Protein AF-A0A961WXB5-F1 (afdb_monomer)

Mean predicted aligned error: 7.76 Å

Solvent-accessible surface area (backbone atoms only — not comparable to full-atom values): 8660 Å² total; per-residue (Å²): 134,79,89,83,83,84,76,68,75,80,53,66,76,74,42,51,53,62,74,76,69,46,81,72,50,77,68,55,46,50,54,57,32,53,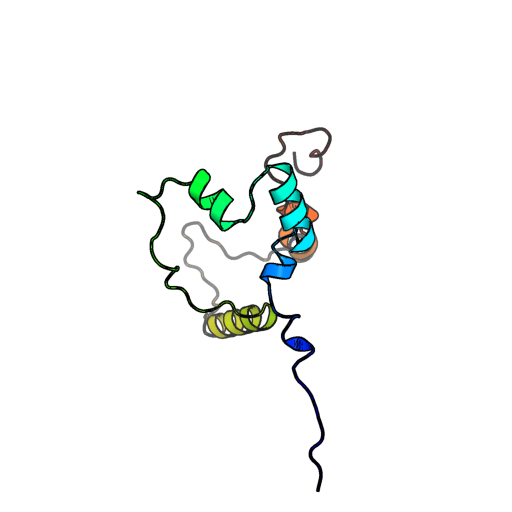76,72,74,39,94,43,70,69,58,50,47,62,75,70,48,60,71,94,79,51,80,93,62,79,81,97,65,81,81,89,67,28,63,69,56,50,56,51,51,53,52,58,71,51,68,78,64,84,85,73,91,75,82,82,52,93,92,56,76,86,76,84,77,54,65,70,52,47,59,67,38,77,69,23,63,91,61,68,70,63,73,84,68,85,56,56,94,84,26,68,92,81,109

Foldseek 3Di:
DDDDDDDCVVCPVVFPVCPVVPPDDPVNQCVVCVVVPHRDPVRVCPVPDPPVPDDPDDDPDDDDGGPVVVVVVVCVVCVPPDDDLDPPDPPDHDDDDPVCCCVPAVVDCVHPVDDDPPPCVPCVVPD

Structure (mmCIF, N/CA/C/O backbone):
data_AF-A0A961WXB5-F1
#
_entry.id   AF-A0A961WXB5-F1
#
loop_
_atom_site.group_PDB
_atom_site.id
_atom_site.type_symbol
_atom_site.label_atom_id
_atom_site.label_alt_id
_atom_site.label_comp_id
_atom_site.label_asym_id
_atom_site.label_entity_id
_atom_site.label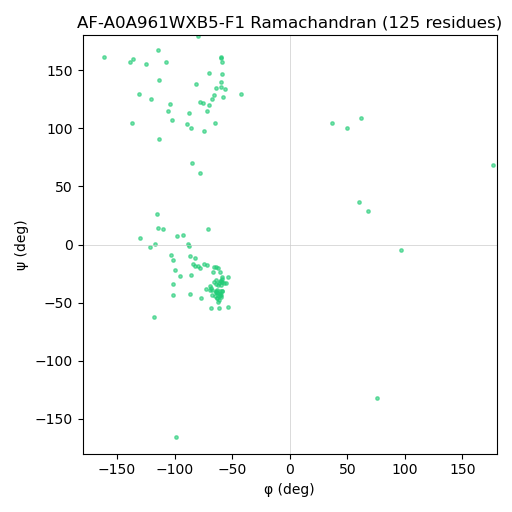_seq_id
_atom_site.pdbx_PDB_ins_code
_atom_site.Cartn_x
_atom_site.Cartn_y
_atom_site.Cartn_z
_atom_site.occupancy
_atom_site.B_iso_or_equiv
_atom_site.auth_seq_id
_atom_site.auth_comp_id
_atom_site.auth_asym_id
_atom_site.auth_atom_id
_atom_site.pdbx_PDB_model_num
ATOM 1 N N . MET A 1 1 ? 34.752 -3.317 38.280 1.00 33.44 1 MET A N 1
ATOM 2 C CA . MET A 1 1 ? 34.612 -1.874 38.001 1.00 33.44 1 MET A CA 1
ATOM 3 C C . MET A 1 1 ? 33.793 -1.724 36.729 1.00 33.44 1 MET A C 1
ATOM 5 O O . MET A 1 1 ? 34.213 -2.274 35.723 1.00 33.44 1 MET A O 1
ATOM 9 N N . THR A 1 2 ? 32.620 -1.079 36.859 1.00 32.59 2 THR A N 1
ATOM 10 C CA . THR A 1 2 ? 31.775 -0.419 35.825 1.00 32.59 2 THR A CA 1
ATOM 11 C C . THR A 1 2 ? 31.455 -1.239 34.562 1.00 32.59 2 THR A C 1
ATOM 13 O O . THR A 1 2 ? 32.302 -1.368 33.692 1.00 32.59 2 THR A O 1
ATOM 16 N N . ALA A 1 3 ? 30.289 -1.878 34.384 1.00 39.94 3 ALA A N 1
ATOM 17 C CA . ALA A 1 3 ? 28.925 -1.318 34.337 1.00 39.94 3 ALA A CA 1
ATOM 18 C C . ALA A 1 3 ? 28.868 0.053 33.636 1.00 39.94 3 ALA A C 1
ATOM 20 O O . ALA A 1 3 ? 29.277 1.048 34.230 1.00 39.94 3 ALA A O 1
ATOM 21 N N . GLY A 1 4 ? 28.374 0.101 32.388 1.00 30.72 4 GLY A N 1
ATOM 22 C CA . GLY A 1 4 ? 28.310 1.349 31.619 1.00 30.72 4 GLY A CA 1
ATOM 23 C C . GLY A 1 4 ? 27.791 1.252 30.174 1.00 30.72 4 GLY A C 1
ATOM 24 O O . GLY A 1 4 ? 28.554 1.489 29.254 1.00 30.72 4 GLY A O 1
ATOM 25 N N . ILE A 1 5 ? 26.497 0.945 30.019 1.00 44.03 5 ILE A N 1
ATOM 26 C CA . ILE A 1 5 ? 25.535 1.610 29.109 1.00 44.03 5 ILE A CA 1
ATOM 27 C C . ILE A 1 5 ? 25.793 1.568 27.582 1.00 44.03 5 ILE A C 1
ATOM 29 O O . ILE A 1 5 ? 26.515 2.388 27.027 1.00 44.03 5 ILE A O 1
ATOM 33 N N . SER A 1 6 ? 24.963 0.794 26.879 1.00 41.25 6 SER A N 1
ATOM 34 C CA . SER A 1 6 ? 24.023 1.405 25.927 1.00 41.25 6 SER A CA 1
ATOM 35 C C . SER A 1 6 ? 22.658 0.726 26.059 1.00 41.25 6 SER A C 1
ATOM 37 O O . SER A 1 6 ? 22.435 -0.425 25.697 1.00 41.25 6 SER A O 1
ATOM 39 N N . ASP A 1 7 ? 21.755 1.451 26.708 1.00 40.31 7 ASP A N 1
ATOM 40 C CA . ASP A 1 7 ? 20.361 1.091 26.894 1.00 40.31 7 ASP A CA 1
ATOM 41 C C . ASP A 1 7 ? 19.670 1.061 25.519 1.00 40.31 7 ASP A C 1
ATOM 43 O O . ASP A 1 7 ? 19.390 2.104 24.928 1.00 40.31 7 ASP A O 1
ATOM 47 N N . ASN A 1 8 ? 19.409 -0.136 24.982 1.00 46.28 8 ASN A N 1
ATOM 48 C CA . ASN A 1 8 ? 18.709 -0.341 23.704 1.00 46.28 8 ASN A CA 1
ATOM 49 C C . ASN A 1 8 ? 17.203 0.010 23.784 1.00 46.28 8 ASN A C 1
ATOM 51 O O . ASN A 1 8 ? 16.419 -0.341 22.907 1.00 46.28 8 ASN A O 1
ATOM 55 N N . ARG A 1 9 ? 16.762 0.698 24.844 1.00 36.44 9 ARG A N 1
ATOM 56 C CA . ARG A 1 9 ? 15.374 1.145 25.026 1.00 36.44 9 ARG A CA 1
ATOM 57 C C . ARG A 1 9 ? 14.956 2.287 24.100 1.00 36.44 9 ARG A C 1
ATOM 59 O O . ARG A 1 9 ? 13.761 2.490 23.919 1.00 36.44 9 ARG A O 1
ATOM 66 N N . LEU A 1 10 ? 15.901 3.005 23.487 1.00 40.00 10 LEU A N 1
ATOM 67 C CA . LEU A 1 10 ? 15.598 4.101 22.553 1.00 40.00 10 LEU A CA 1
ATOM 68 C C . LEU A 1 10 ? 15.282 3.629 21.120 1.00 40.00 10 LEU A C 1
ATOM 70 O O . LEU A 1 10 ? 14.671 4.377 20.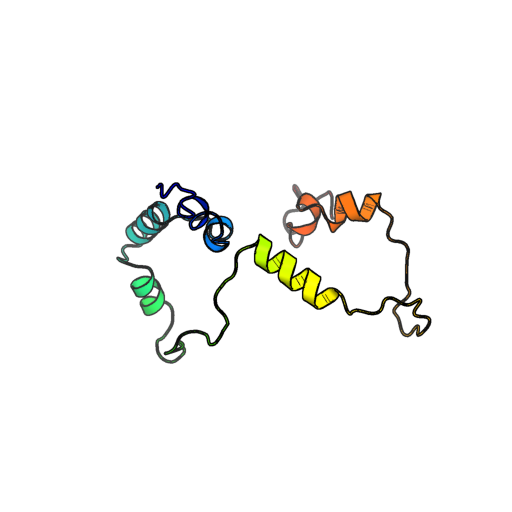364 1.00 40.00 10 LEU A O 1
ATOM 74 N N . THR A 1 11 ? 15.659 2.405 20.739 1.00 46.19 11 THR A N 1
ATOM 75 C CA . THR A 1 11 ? 15.446 1.852 19.384 1.00 46.19 11 THR A CA 1
ATOM 76 C C . THR A 1 11 ? 14.239 0.920 19.298 1.00 46.19 11 THR A C 1
ATOM 78 O O . THR A 1 11 ? 13.674 0.770 18.220 1.00 46.19 11 THR A O 1
ATOM 81 N N . ALA A 1 12 ? 13.794 0.345 20.420 1.00 46.03 12 ALA A N 1
ATOM 82 C CA . ALA A 1 12 ? 12.700 -0.627 20.445 1.00 46.03 12 ALA A CA 1
ATOM 83 C C . ALA A 1 12 ? 11.371 -0.070 19.894 1.00 46.03 12 ALA A C 1
ATOM 85 O O . ALA A 1 12 ? 10.648 -0.783 19.214 1.00 46.03 12 ALA A O 1
ATOM 86 N N . ASN A 1 13 ? 11.071 1.215 20.121 1.00 50.62 13 ASN A N 1
ATOM 87 C CA . ASN A 1 13 ? 9.856 1.853 19.589 1.00 50.62 13 ASN A CA 1
ATOM 88 C C . ASN A 1 13 ? 9.961 2.262 18.108 1.00 50.62 13 ASN A C 1
ATOM 90 O O . ASN A 1 13 ? 8.938 2.513 17.474 1.00 50.62 13 ASN A O 1
ATOM 94 N N . ALA A 1 14 ? 11.174 2.376 17.556 1.00 54.88 14 ALA A N 1
ATOM 95 C CA . ALA A 1 14 ? 11.403 2.942 16.225 1.00 54.88 14 ALA A CA 1
ATOM 96 C C . ALA A 1 14 ? 11.291 1.916 15.082 1.00 54.88 14 ALA A C 1
ATOM 98 O O . ALA A 1 14 ? 11.280 2.316 13.920 1.00 54.88 14 ALA A O 1
ATOM 99 N N . ASP A 1 15 ? 11.205 0.622 15.398 1.00 74.25 15 ASP A N 1
ATOM 100 C CA . ASP A 1 15 ? 11.250 -0.468 14.410 1.00 74.25 15 ASP A CA 1
ATOM 101 C C . ASP A 1 15 ? 9.901 -1.194 14.227 1.00 74.25 15 ASP A C 1
ATOM 103 O O . ASP A 1 15 ? 9.825 -2.252 13.613 1.00 74.25 15 ASP A O 1
ATOM 107 N N . HIS A 1 16 ? 8.813 -0.612 14.738 1.00 85.94 16 HIS A N 1
ATOM 108 C CA . HIS A 1 16 ? 7.447 -1.088 14.510 1.00 85.94 16 HIS A CA 1
ATOM 109 C C . HIS A 1 16 ? 6.892 -0.491 13.210 1.00 85.94 16 HIS A C 1
ATOM 111 O O . HIS A 1 16 ? 6.469 0.671 13.174 1.00 85.94 16 HIS A O 1
ATOM 117 N N . PHE A 1 17 ? 6.912 -1.268 12.123 1.00 92.31 17 PHE A N 1
ATOM 118 C CA . PHE A 1 17 ? 6.451 -0.824 10.801 1.00 92.31 17 PHE A CA 1
ATOM 119 C C . PHE A 1 17 ? 4.972 -0.405 10.802 1.00 92.31 17 PHE A C 1
ATOM 121 O O . PHE A 1 17 ? 4.588 0.524 10.088 1.00 92.31 17 PHE A O 1
ATOM 128 N N . GLU A 1 18 ? 4.147 -1.022 11.650 1.00 92.62 18 GLU A N 1
ATOM 129 C CA . GLU A 1 18 ? 2.736 -0.686 11.832 1.00 92.62 18 GLU A CA 1
ATOM 130 C C . GLU A 1 18 ? 2.519 0.788 12.193 1.00 92.62 18 GLU A C 1
ATOM 132 O O . GLU A 1 18 ? 1.569 1.388 11.700 1.00 92.62 18 GLU A O 1
ATOM 137 N N . ASN A 1 19 ? 3.439 1.410 12.938 1.00 91.38 19 ASN A N 1
ATOM 138 C CA . ASN A 1 19 ? 3.349 2.823 13.316 1.00 91.38 19 ASN A CA 1
ATOM 139 C C . ASN A 1 19 ? 3.660 3.778 12.149 1.00 91.38 19 ASN A C 1
ATOM 141 O O . ASN A 1 19 ? 3.350 4.963 12.231 1.00 91.38 19 ASN A O 1
ATOM 145 N N . ARG A 1 20 ? 4.297 3.291 11.072 1.00 92.25 20 ARG A N 1
ATOM 146 C CA . ARG A 1 20 ? 4.511 4.051 9.822 1.00 92.25 20 ARG A CA 1
ATOM 147 C C . ARG A 1 20 ? 3.434 3.771 8.782 1.00 92.25 20 ARG A C 1
ATOM 149 O O . ARG A 1 20 ? 3.184 4.607 7.919 1.00 92.25 20 ARG A O 1
ATOM 156 N N . HIS A 1 21 ? 2.839 2.583 8.843 1.00 94.81 21 HIS A N 1
ATOM 157 C CA . HIS A 1 21 ? 1.835 2.125 7.893 1.00 94.81 21 HIS A CA 1
ATOM 158 C C . HIS A 1 21 ? 0.414 2.565 8.270 1.00 94.81 21 HIS A C 1
ATOM 160 O O . HIS A 1 21 ? -0.354 2.981 7.404 1.00 94.81 21 HIS A O 1
ATOM 166 N N . ILE A 1 22 ? 0.056 2.481 9.554 1.00 95.69 22 ILE A N 1
ATOM 167 C CA . ILE A 1 22 ? -1.253 2.878 10.074 1.00 95.69 22 ILE A CA 1
ATOM 168 C C . ILE A 1 22 ? -1.192 4.367 10.410 1.00 95.69 22 ILE A C 1
ATOM 170 O O . ILE A 1 22 ? -0.481 4.771 11.323 1.00 95.69 22 ILE A O 1
ATOM 174 N N . GLY A 1 23 ? -1.940 5.179 9.660 1.00 95.00 23 GLY A N 1
ATOM 175 C CA . GLY A 1 23 ? -1.960 6.633 9.844 1.00 95.00 23 GLY A CA 1
ATOM 176 C C . GLY A 1 23 ? -2.450 7.069 11.232 1.00 95.00 23 GLY A C 1
ATOM 177 O O . GLY A 1 23 ? -1.722 7.791 11.909 1.00 95.00 23 GLY A O 1
ATOM 178 N N . PRO A 1 24 ? -3.650 6.639 11.674 1.00 96.69 24 PRO A N 1
ATOM 179 C CA . PRO A 1 24 ? -4.186 7.051 12.964 1.00 96.69 24 PRO A CA 1
ATOM 180 C C . PRO A 1 24 ? -3.400 6.489 14.149 1.00 96.69 24 PRO A C 1
ATOM 182 O O . PRO A 1 24 ? -3.289 5.275 14.322 1.00 96.69 24 PRO A O 1
ATOM 185 N N . ASN A 1 25 ? -2.937 7.370 15.028 1.00 95.06 25 ASN A N 1
ATOM 186 C CA . ASN A 1 25 ? -2.339 6.981 16.298 1.00 95.06 25 ASN A CA 1
ATOM 187 C C . ASN A 1 25 ? -3.411 6.640 17.355 1.00 95.06 25 ASN A C 1
ATOM 189 O O . ASN A 1 25 ? -4.620 6.727 17.123 1.00 95.06 25 ASN A O 1
ATOM 193 N N . ALA A 1 26 ? -2.979 6.252 18.558 1.00 94.69 26 ALA A N 1
ATOM 194 C CA . ALA A 1 2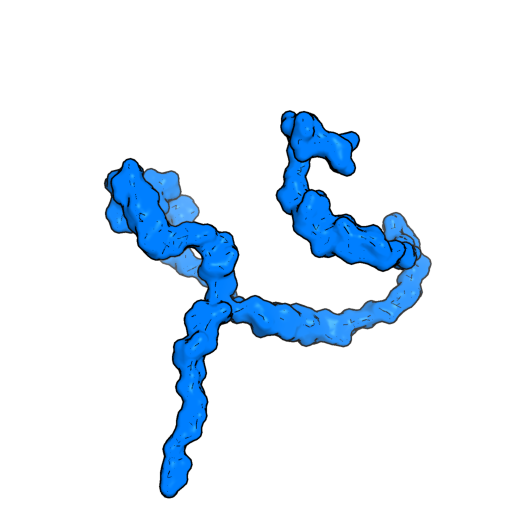6 ? -3.890 5.861 19.637 1.00 94.69 26 ALA A CA 1
ATOM 195 C C . ALA A 1 26 ? -4.842 6.989 20.093 1.00 94.69 26 ALA A C 1
ATOM 197 O O . ALA A 1 26 ? -5.970 6.710 20.495 1.00 94.69 26 ALA A O 1
ATOM 198 N N . GLY A 1 27 ? -4.407 8.251 20.051 1.00 97.19 27 GLY A N 1
ATOM 199 C CA . GLY A 1 27 ? -5.240 9.414 20.363 1.00 97.19 27 GLY A CA 1
ATOM 200 C C . GLY A 1 27 ? -6.325 9.629 19.313 1.00 97.19 27 GLY A C 1
ATOM 201 O O . GLY A 1 27 ? -7.505 9.590 19.651 1.00 97.19 27 GLY A O 1
ATOM 202 N N . GLU A 1 28 ? -5.923 9.733 18.046 1.00 97.88 28 GLU A N 1
ATOM 203 C CA . GLU A 1 28 ? -6.830 9.897 16.898 1.00 97.88 28 GLU A CA 1
ATOM 204 C C . GLU A 1 28 ? -7.828 8.735 16.802 1.00 97.88 28 GLU A C 1
ATOM 206 O O . GLU A 1 28 ? -9.020 8.931 16.574 1.00 97.88 28 GLU A O 1
ATOM 211 N N . THR A 1 29 ? -7.369 7.508 17.066 1.00 97.81 29 THR A N 1
ATOM 212 C CA . THR A 1 29 ? -8.237 6.326 17.115 1.00 97.81 29 THR A CA 1
ATOM 213 C C . THR A 1 29 ? -9.315 6.470 18.189 1.00 97.81 29 THR A C 1
ATOM 215 O O . THR A 1 29 ? -10.478 6.176 17.923 1.00 97.81 29 THR A O 1
ATOM 218 N N . ARG A 1 30 ? -8.979 6.953 19.394 1.00 97.94 30 ARG A N 1
ATOM 219 C CA . ARG A 1 30 ? -9.983 7.189 20.448 1.00 97.94 30 ARG A CA 1
ATOM 220 C C . ARG A 1 30 ? -10.987 8.267 20.055 1.00 97.94 30 ARG A C 1
ATOM 222 O O . ARG A 1 30 ? -12.170 8.093 20.326 1.00 97.94 30 ARG A O 1
ATOM 229 N N . GLU A 1 31 ? -10.537 9.342 19.416 1.00 98.38 31 GLU A N 1
ATOM 230 C CA . GLU A 1 31 ? -11.415 10.418 18.943 1.00 98.38 31 GLU A CA 1
ATOM 231 C C . GLU A 1 31 ? -12.407 9.911 17.889 1.00 98.38 31 GLU A C 1
ATOM 233 O O . GLU A 1 31 ? -13.610 10.146 18.012 1.00 98.38 31 GLU A O 1
ATOM 238 N N . MET A 1 32 ? -11.937 9.130 16.912 1.00 98.31 32 MET A N 1
ATOM 239 C CA . MET A 1 32 ? -12.802 8.517 15.900 1.00 98.31 32 MET A CA 1
ATOM 240 C C . MET A 1 32 ? -13.803 7.523 16.506 1.00 98.31 32 MET A C 1
ATOM 242 O O . MET A 1 32 ? -14.974 7.531 16.130 1.00 98.31 32 MET A O 1
ATOM 246 N N . LEU A 1 33 ? -13.375 6.688 17.462 1.00 98.50 33 LEU A N 1
ATOM 247 C CA . LEU A 1 33 ? -14.265 5.746 18.155 1.00 98.50 33 LEU A CA 1
ATOM 248 C C . LEU A 1 33 ? -15.343 6.483 18.970 1.00 98.50 33 LEU A C 1
ATOM 250 O O . LEU A 1 33 ? -16.514 6.100 18.935 1.00 98.50 33 LEU A O 1
ATOM 254 N N . ALA A 1 34 ? -14.970 7.574 19.646 1.00 98.31 34 ALA A N 1
ATOM 255 C CA . ALA A 1 34 ? -15.907 8.420 20.378 1.00 98.31 34 ALA A CA 1
ATOM 256 C C . ALA A 1 34 ? -16.930 9.086 19.444 1.00 98.31 34 ALA A C 1
ATOM 258 O O . ALA A 1 34 ? -18.118 9.104 19.766 1.00 98.31 34 ALA A O 1
ATOM 259 N N . ALA A 1 35 ? -16.501 9.562 18.269 1.00 98.44 35 ALA A N 1
ATOM 260 C CA . ALA A 1 35 ? -17.381 10.187 17.278 1.00 98.44 35 ALA A CA 1
ATOM 261 C C . ALA A 1 35 ? -18.490 9.245 16.776 1.00 98.44 35 ALA A C 1
ATOM 263 O O . ALA A 1 35 ? -19.597 9.696 16.488 1.00 98.44 35 ALA A O 1
ATOM 264 N N . ILE A 1 36 ? -18.219 7.938 16.714 1.00 98.06 36 ILE A N 1
ATOM 265 C CA . ILE A 1 36 ? -19.202 6.911 16.329 1.00 98.06 36 ILE A CA 1
ATOM 266 C C . ILE A 1 36 ? -19.844 6.201 17.537 1.00 98.06 36 ILE A C 1
ATOM 268 O O . ILE A 1 36 ? -20.580 5.229 17.364 1.00 98.06 36 ILE A O 1
ATOM 272 N N . GLY A 1 37 ? -19.576 6.661 18.765 1.00 97.81 37 GLY A N 1
ATOM 273 C CA . GLY A 1 37 ? -20.203 6.157 19.990 1.00 97.81 37 GLY A CA 1
ATOM 274 C C . GLY A 1 37 ? -19.822 4.722 20.372 1.00 97.81 37 GLY A C 1
ATOM 275 O O . GLY A 1 37 ? -20.625 4.021 20.995 1.00 97.81 37 GLY A O 1
ATOM 276 N N . VAL A 1 38 ? -18.625 4.252 20.003 1.00 97.94 38 VAL A N 1
ATOM 277 C CA . VAL A 1 38 ? -18.125 2.922 20.395 1.00 97.94 38 VAL A CA 1
ATOM 278 C C . VAL A 1 38 ? -16.921 3.042 21.337 1.00 97.94 38 VAL A C 1
ATOM 280 O O . VAL A 1 38 ? -16.076 3.912 21.154 1.00 97.94 38 VAL A O 1
ATOM 283 N N . PRO A 1 39 ? -16.799 2.173 22.354 1.00 96.69 39 PRO A N 1
ATOM 284 C CA . PRO A 1 39 ? -15.778 2.328 23.392 1.00 96.69 39 PRO A CA 1
ATOM 285 C C . PRO A 1 39 ? -14.409 1.743 23.013 1.00 96.69 39 PRO A C 1
ATOM 287 O O . PRO A 1 39 ? -13.418 2.030 23.680 1.00 96.69 39 PRO A O 1
ATOM 290 N N . SER A 1 40 ? -14.336 0.882 21.991 1.00 97.81 40 SER A N 1
ATOM 291 C CA . SER A 1 40 ? -13.096 0.206 21.600 1.00 97.81 40 SER A CA 1
ATOM 292 C C . SER A 1 40 ? -13.147 -0.344 20.176 1.00 97.81 40 SER A C 1
ATOM 294 O O . SER A 1 40 ? -14.225 -0.584 19.625 1.00 97.81 40 SER A O 1
ATOM 296 N N . MET A 1 41 ? -11.966 -0.620 19.618 1.00 97.31 41 MET A N 1
ATOM 297 C CA . MET A 1 41 ? -11.820 -1.314 18.336 1.00 97.31 41 MET A CA 1
ATOM 298 C C . MET A 1 41 ? -12.466 -2.709 18.359 1.00 97.31 41 MET A C 1
ATOM 300 O O . MET A 1 41 ? -13.165 -3.082 17.425 1.00 97.31 41 MET A O 1
ATOM 304 N N . GLU A 1 42 ? -12.320 -3.454 19.459 1.00 96.19 42 GLU A N 1
ATOM 305 C CA . GLU A 1 42 ? -12.959 -4.769 19.624 1.00 96.19 42 GLU A CA 1
ATOM 306 C C . GLU A 1 42 ? -14.494 -4.672 19.564 1.00 96.19 42 GLU A C 1
ATOM 308 O O . GLU A 1 42 ? -15.168 -5.490 18.931 1.00 96.19 42 GLU A O 1
ATOM 313 N N . THR A 1 43 ? -15.066 -3.624 20.167 1.00 97.50 43 THR A N 1
ATOM 314 C CA . THR A 1 43 ? -16.515 -3.385 20.103 1.00 97.50 43 THR A CA 1
ATOM 315 C C . THR A 1 43 ? -16.957 -3.034 18.683 1.00 97.50 43 THR A C 1
ATOM 317 O O . THR A 1 43 ? -18.001 -3.498 18.232 1.00 97.50 43 THR A O 1
ATOM 320 N N . LEU A 1 44 ? -16.165 -2.239 17.957 1.00 98.00 44 LEU A N 1
ATOM 321 C CA . LEU A 1 44 ? -16.442 -1.919 16.557 1.00 98.00 44 LEU A CA 1
ATOM 322 C C . LEU A 1 44 ? -16.438 -3.182 15.681 1.00 98.00 44 LEU A C 1
ATOM 324 O O . LEU A 1 44 ? -17.384 -3.408 14.926 1.00 98.00 44 LEU A O 1
ATOM 328 N N . ILE A 1 45 ? -15.416 -4.030 15.818 1.00 97.44 45 ILE A N 1
ATOM 329 C CA . ILE A 1 45 ? -15.276 -5.269 15.040 1.00 97.44 45 ILE A CA 1
ATOM 330 C C . ILE A 1 45 ? -16.439 -6.225 15.324 1.00 97.44 45 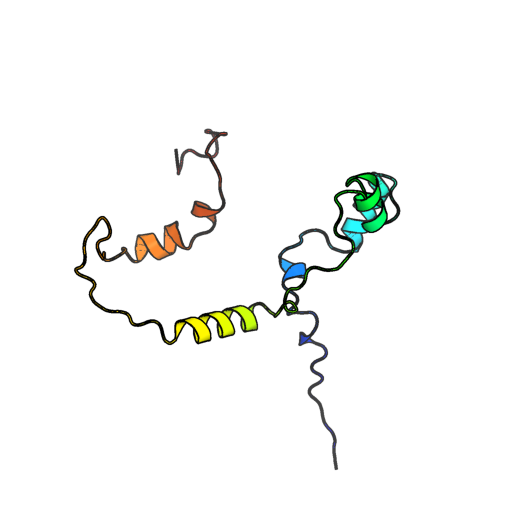ILE A C 1
ATOM 332 O O . ILE A 1 45 ? -17.078 -6.697 14.388 1.00 97.44 45 ILE A O 1
ATOM 336 N N . SER A 1 46 ? -16.755 -6.475 16.598 1.00 96.44 46 SER A N 1
ATOM 337 C CA . SER A 1 46 ? -17.845 -7.384 16.998 1.00 96.44 46 SER A CA 1
ATOM 338 C C . SER A 1 46 ? -19.238 -6.920 16.560 1.00 96.44 46 SER A C 1
ATOM 340 O O . SER A 1 46 ? -20.092 -7.758 16.277 1.00 96.44 46 SER A O 1
ATOM 342 N N . LYS A 1 47 ? -19.474 -5.604 16.459 1.00 97.44 47 LYS A N 1
ATOM 343 C CA . LYS A 1 47 ? -20.721 -5.048 15.907 1.00 97.44 47 LYS A CA 1
ATOM 344 C C . LYS A 1 47 ? -20.790 -5.088 14.375 1.00 97.44 47 LYS A C 1
ATOM 346 O O . LYS A 1 47 ? -21.886 -4.992 13.834 1.00 97.44 47 LYS A O 1
ATOM 351 N N . THR A 1 48 ? -19.652 -5.203 13.686 1.00 97.88 48 THR A N 1
ATOM 352 C CA . THR A 1 48 ? -19.564 -5.103 12.215 1.00 97.88 48 THR A CA 1
ATOM 353 C C . THR A 1 48 ? -19.465 -6.469 11.538 1.00 97.88 48 THR A C 1
ATOM 355 O O . THR A 1 48 ? -20.120 -6.709 10.526 1.00 97.88 48 THR A O 1
ATOM 358 N N . VAL A 1 49 ? -18.644 -7.372 12.079 1.00 97.44 49 VAL A N 1
ATOM 359 C CA . VAL A 1 49 ? -18.375 -8.690 11.495 1.00 97.44 49 VAL A CA 1
ATOM 360 C C . VAL A 1 49 ? -19.134 -9.759 12.285 1.00 97.44 49 VAL A C 1
ATOM 362 O O . VAL A 1 49 ? -18.875 -9.913 13.481 1.00 97.44 49 VAL A O 1
ATOM 365 N N . PRO A 1 50 ? -20.037 -10.533 11.653 1.00 97.25 50 PRO A N 1
ATOM 366 C CA . PRO A 1 50 ? -20.750 -11.609 12.331 1.00 97.25 50 PRO A CA 1
ATOM 367 C C . PRO A 1 50 ? -19.799 -12.627 12.967 1.00 97.25 50 PRO A C 1
ATOM 369 O O . PRO A 1 50 ? -18.868 -13.117 12.326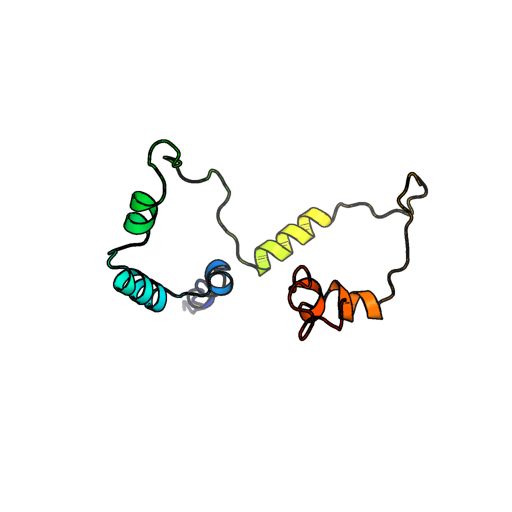 1.00 97.25 50 PRO A O 1
ATOM 372 N N . ALA A 1 51 ? -20.075 -12.999 14.219 1.00 96.31 51 ALA A N 1
ATOM 373 C CA . ALA A 1 51 ? -19.237 -13.932 14.973 1.00 96.31 51 ALA A CA 1
ATOM 374 C C . ALA A 1 51 ? -19.098 -15.306 14.291 1.00 96.31 51 ALA A C 1
ATOM 376 O O . ALA A 1 51 ? -18.056 -15.938 14.413 1.00 96.31 51 ALA A O 1
ATOM 377 N N . SER A 1 52 ? -20.108 -15.743 13.530 1.00 97.38 52 SER A N 1
ATOM 378 C CA . SER A 1 52 ? -20.120 -17.037 12.832 1.00 97.38 52 SER A CA 1
ATOM 379 C C . SER A 1 52 ? -19.056 -17.186 11.742 1.00 97.38 52 SER A C 1
ATOM 381 O O . SER A 1 52 ? -18.752 -18.311 11.356 1.00 97.38 52 SER A O 1
ATOM 383 N N . ILE A 1 53 ? -18.502 -16.078 11.239 1.00 97.38 53 ILE A N 1
ATOM 384 C CA . ILE A 1 53 ? -17.457 -16.076 10.201 1.00 97.38 53 ILE A CA 1
ATOM 385 C C . ILE A 1 53 ? -16.138 -15.471 10.691 1.00 97.38 53 ILE A C 1
ATOM 387 O O . ILE A 1 53 ? -15.179 -15.368 9.927 1.00 97.38 53 ILE A O 1
ATOM 391 N N . ARG A 1 54 ? -16.081 -15.037 11.954 1.00 96.31 54 ARG A N 1
ATOM 392 C CA . ARG A 1 54 ? -14.883 -14.446 1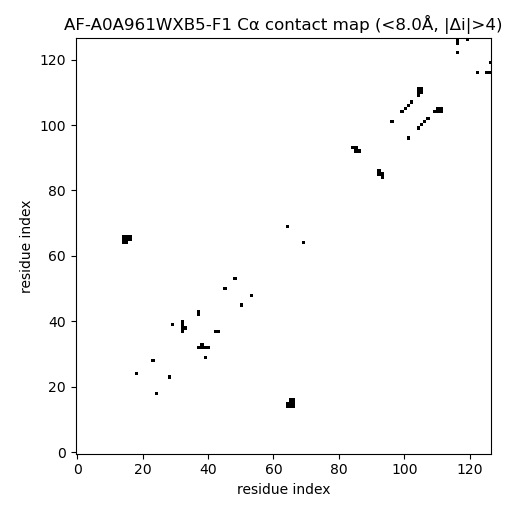2.544 1.00 96.31 54 ARG A CA 1
ATOM 393 C C . ARG A 1 54 ? -13.941 -15.559 12.993 1.00 96.31 54 ARG A C 1
ATOM 395 O O . ARG A 1 54 ? -14.367 -16.543 13.587 1.00 96.31 54 ARG A O 1
ATOM 402 N N . LEU A 1 55 ? -12.648 -15.374 12.740 1.00 96.50 55 LEU A N 1
ATOM 403 C CA . LEU A 1 55 ? -11.626 -16.295 13.223 1.00 96.50 55 LEU A CA 1
ATOM 404 C C . LEU A 1 55 ? -11.560 -16.241 14.760 1.00 96.50 55 LEU A C 1
ATOM 406 O O . LEU A 1 55 ? -11.444 -15.163 15.345 1.00 96.50 55 LEU A O 1
ATOM 410 N N . ASP A 1 56 ? -11.633 -17.403 15.402 1.00 94.56 56 ASP A N 1
ATOM 411 C CA . ASP A 1 56 ? -11.644 -17.593 16.861 1.00 94.56 56 ASP A CA 1
ATOM 412 C C . ASP A 1 56 ? -10.240 -17.732 17.472 1.00 94.56 56 ASP A C 1
ATOM 414 O O . ASP A 1 56 ? -10.074 -17.873 18.683 1.00 94.56 56 ASP A O 1
ATOM 418 N N . ARG A 1 57 ? -9.214 -17.658 16.626 1.00 95.12 57 ARG A N 1
ATOM 419 C CA . ARG A 1 57 ? -7.801 -17.739 16.983 1.00 95.12 57 ARG A CA 1
ATOM 420 C C . ARG A 1 57 ? -6.996 -16.668 16.244 1.00 95.12 57 ARG A C 1
ATOM 422 O O . ARG A 1 57 ? -7.419 -16.208 15.183 1.00 95.12 57 ARG A O 1
ATOM 429 N N . PRO A 1 58 ? -5.800 -16.311 16.731 1.00 95.38 58 PRO A N 1
ATOM 430 C CA . PRO A 1 58 ? -4.867 -15.500 15.962 1.00 95.38 58 PRO A CA 1
ATOM 431 C C . PRO A 1 58 ? -4.463 -16.164 14.634 1.00 95.38 58 PRO A C 1
ATOM 433 O O . PRO A 1 58 ? -4.589 -17.383 14.439 1.00 95.38 58 PRO A O 1
ATOM 436 N N . LEU A 1 59 ? -3.946 -15.351 13.712 1.00 97.31 59 LEU A N 1
ATOM 437 C CA . LEU A 1 59 ? -3.283 -15.854 12.512 1.00 97.31 59 LEU A CA 1
ATOM 438 C C . LEU A 1 59 ? -2.020 -16.628 12.911 1.00 97.31 59 LEU A C 1
ATOM 440 O O . LEU A 1 59 ? -1.240 -16.171 13.740 1.00 97.31 59 LEU A O 1
ATOM 444 N N . ALA A 1 60 ? -1.817 -17.796 12.303 1.00 96.88 60 ALA A N 1
ATOM 445 C CA . ALA A 1 60 ? -0.621 -18.610 12.504 1.00 96.88 60 ALA A CA 1
ATOM 446 C C . ALA A 1 60 ? 0.493 -18.129 11.560 1.00 96.88 60 ALA A C 1
ATOM 448 O O . ALA A 1 60 ? 0.803 -18.784 10.566 1.00 96.88 60 ALA A O 1
ATOM 449 N N . ILE A 1 61 ? 1.029 -16.942 11.839 1.00 96.31 61 ILE A N 1
ATOM 450 C CA . ILE A 1 61 ? 2.119 -16.310 11.087 1.00 96.31 61 ILE A CA 1
ATOM 451 C C . ILE A 1 61 ? 3.275 -15.963 12.035 1.00 96.31 61 ILE A C 1
ATOM 453 O O . ILE A 1 61 ? 3.032 -15.821 13.233 1.00 96.31 61 ILE A O 1
ATOM 457 N N . PRO A 1 62 ? 4.520 -15.854 11.533 1.00 93.06 62 PRO A N 1
ATOM 458 C CA . PRO A 1 62 ? 5.640 -15.378 12.339 1.00 93.06 62 PRO A CA 1
ATOM 459 C C . PRO A 1 62 ? 5.391 -13.968 12.876 1.00 93.06 62 PRO A C 1
ATOM 461 O O . PRO A 1 62 ? 4.636 -13.198 12.278 1.00 93.06 62 PRO A O 1
ATOM 464 N N . ASP A 1 63 ? 6.072 -13.629 13.967 1.00 91.25 63 ASP A N 1
ATOM 465 C CA . ASP A 1 63 ? 6.053 -12.272 14.501 1.00 91.25 63 ASP A CA 1
ATOM 466 C C . ASP A 1 63 ? 6.553 -11.265 13.459 1.00 91.25 63 ASP A C 1
ATOM 468 O O . ASP A 1 63 ? 7.429 -11.555 12.636 1.00 91.25 63 ASP A O 1
ATOM 472 N N . GLY A 1 64 ? 5.982 -10.061 13.509 1.00 90.38 64 GLY A N 1
ATOM 473 C CA . GLY A 1 64 ? 6.447 -8.947 12.697 1.00 90.38 64 GLY A CA 1
ATOM 474 C C . GLY A 1 64 ? 7.905 -8.624 13.018 1.00 90.38 64 GLY A C 1
ATOM 475 O O . GLY A 1 64 ? 8.301 -8.564 14.181 1.00 90.38 64 GLY A O 1
ATOM 476 N N . ILE A 1 65 ? 8.697 -8.405 11.974 1.00 92.19 65 ILE A N 1
ATOM 477 C CA . ILE A 1 65 ? 10.070 -7.918 12.087 1.00 92.19 65 ILE A CA 1
ATOM 478 C C . ILE A 1 65 ? 10.141 -6.471 11.616 1.00 92.19 65 ILE A C 1
ATOM 480 O O . ILE A 1 65 ? 9.322 -6.016 10.815 1.00 92.19 65 ILE A O 1
ATOM 484 N N . GLY A 1 66 ? 11.163 -5.771 12.088 1.00 92.19 66 GLY A N 1
ATOM 485 C CA . GLY A 1 66 ? 11.466 -4.418 11.661 1.00 92.19 66 GLY A CA 1
ATOM 486 C C . GLY A 1 66 ? 11.752 -4.275 10.172 1.00 92.19 66 GLY A C 1
ATOM 487 O O . GLY A 1 66 ? 12.136 -5.230 9.491 1.00 92.19 66 GLY A O 1
ATOM 488 N N . GLU A 1 67 ? 11.633 -3.055 9.652 1.00 92.75 67 GLU A N 1
ATOM 489 C CA . GLU A 1 67 ? 11.793 -2.792 8.215 1.00 92.75 67 GLU A CA 1
ATOM 490 C C . GLU A 1 67 ? 13.207 -3.132 7.721 1.00 92.75 67 GLU A C 1
ATOM 492 O O . GLU A 1 67 ? 13.387 -3.750 6.668 1.00 92.75 67 GLU A O 1
ATOM 497 N N . GLN A 1 68 ? 14.232 -2.775 8.500 1.00 92.62 68 GLN A N 1
ATOM 498 C CA . GLN A 1 68 ? 15.623 -3.067 8.142 1.00 92.62 68 GLN A CA 1
ATOM 499 C C . GLN A 1 68 ? 15.921 -4.570 8.195 1.00 92.62 68 GLN A C 1
ATOM 501 O O . GLN A 1 68 ? 16.648 -5.094 7.341 1.00 92.62 68 GLN A O 1
ATOM 506 N N . ALA A 1 69 ? 15.341 -5.266 9.176 1.00 92.88 69 ALA A N 1
ATOM 507 C CA . ALA A 1 69 ? 15.446 -6.713 9.300 1.00 92.88 69 ALA A CA 1
ATOM 508 C C . ALA A 1 69 ? 14.769 -7.408 8.109 1.00 92.88 69 ALA A C 1
ATOM 510 O O . ALA A 1 69 ? 15.392 -8.267 7.487 1.00 92.88 69 ALA A O 1
ATOM 511 N N . ALA A 1 70 ? 13.572 -6.962 7.710 1.00 94.00 70 ALA A N 1
ATOM 512 C CA . ALA A 1 70 ? 12.851 -7.493 6.554 1.00 94.00 70 ALA A CA 1
ATOM 513 C C . ALA A 1 70 ? 13.643 -7.345 5.248 1.00 94.00 70 ALA A C 1
ATOM 515 O O . ALA A 1 70 ? 13.772 -8.303 4.481 1.00 94.00 70 ALA A O 1
ATOM 516 N N . LEU A 1 71 ? 14.240 -6.173 5.003 1.00 94.69 71 LEU A N 1
ATOM 517 C CA . LEU A 1 71 ? 15.093 -5.958 3.829 1.00 94.69 71 LEU A CA 1
ATOM 518 C C . LEU A 1 71 ? 16.343 -6.849 3.849 1.00 94.69 71 LEU A C 1
ATOM 520 O O . LEU A 1 71 ? 16.753 -7.365 2.806 1.00 94.69 71 LEU A O 1
ATOM 524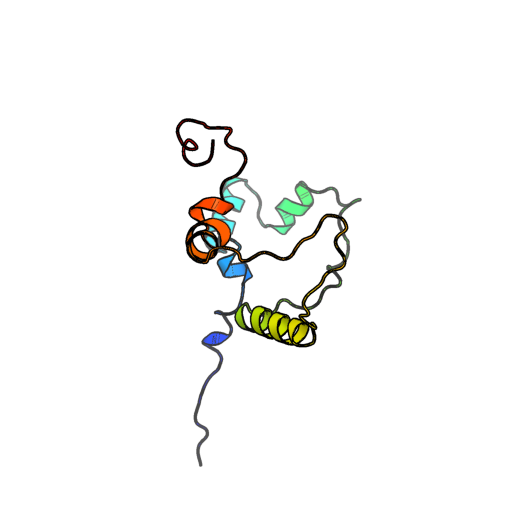 N N . SER A 1 72 ? 16.952 -7.035 5.020 1.00 95.12 72 SER A N 1
ATOM 525 C CA . SER A 1 72 ? 18.141 -7.880 5.185 1.00 95.12 72 SER A CA 1
ATOM 526 C C . SER A 1 72 ? 17.819 -9.356 4.960 1.00 95.12 72 SER A C 1
ATOM 528 O O . SER A 1 72 ? 18.543 -10.047 4.240 1.00 95.12 72 SER A O 1
ATOM 530 N N . GLU A 1 73 ? 16.699 -9.827 5.504 1.00 94.38 73 GLU A N 1
ATOM 531 C CA . GLU A 1 73 ? 16.212 -11.186 5.306 1.00 94.38 73 GLU A CA 1
ATOM 532 C C . GLU A 1 73 ? 15.884 -11.452 3.832 1.00 94.38 73 GLU A C 1
ATOM 534 O O . GLU A 1 73 ? 16.330 -12.454 3.267 1.00 94.38 73 GLU A O 1
ATOM 539 N N . LEU A 1 74 ? 15.174 -10.531 3.170 1.00 95.75 74 LEU A N 1
ATOM 540 C CA . LEU A 1 74 ? 14.852 -10.660 1.751 1.00 95.75 74 LEU A CA 1
ATOM 541 C C . LEU A 1 74 ? 16.121 -10.742 0.892 1.00 95.75 74 LEU A C 1
ATOM 543 O O . LEU A 1 74 ? 16.218 -11.594 0.009 1.00 95.75 74 LEU A O 1
ATOM 547 N N . ARG A 1 75 ? 17.130 -9.908 1.176 1.00 95.62 75 ARG A N 1
ATOM 548 C CA . ARG A 1 75 ? 18.435 -9.972 0.497 1.00 95.62 75 ARG A CA 1
ATOM 549 C C . ARG A 1 75 ? 19.127 -11.316 0.711 1.00 95.62 75 ARG A C 1
ATOM 551 O O . ARG A 1 75 ? 19.659 -11.869 -0.248 1.00 95.62 75 ARG A O 1
ATOM 558 N N . SER A 1 76 ? 19.097 -11.847 1.933 1.00 95.81 76 SER A N 1
ATOM 559 C CA . SER A 1 76 ? 19.671 -13.159 2.253 1.00 95.81 76 SER A CA 1
ATOM 560 C C . SER A 1 76 ? 18.990 -14.280 1.463 1.00 95.81 76 SER A C 1
ATOM 562 O O . SER A 1 76 ? 19.671 -15.093 0.839 1.00 95.81 76 SER A O 1
ATOM 564 N N . ARG A 1 77 ? 17.654 -14.268 1.382 1.00 94.31 77 ARG A N 1
ATOM 565 C CA . ARG A 1 77 ? 16.873 -15.243 0.601 1.00 94.31 77 ARG A CA 1
ATOM 566 C C . ARG A 1 77 ? 17.192 -15.188 -0.897 1.00 94.31 77 ARG A C 1
ATOM 568 O O . ARG A 1 77 ? 17.210 -16.221 -1.560 1.00 94.31 77 ARG A O 1
ATOM 575 N N . LEU A 1 78 ? 17.470 -13.999 -1.431 1.00 94.00 78 LEU A N 1
ATOM 576 C CA . LEU A 1 78 ? 17.790 -13.804 -2.848 1.00 94.00 78 LEU A CA 1
ATOM 577 C C . LEU A 1 78 ? 19.256 -14.106 -3.206 1.00 94.00 78 LEU A C 1
ATOM 579 O O . LEU A 1 78 ? 19.571 -14.212 -4.390 1.00 94.00 78 LEU A O 1
ATOM 583 N N . TYR A 1 79 ? 20.146 -14.280 -2.222 1.00 91.00 79 TYR A N 1
ATOM 584 C CA . TYR A 1 79 ? 21.587 -14.467 -2.446 1.00 91.00 79 TYR A CA 1
ATOM 585 C C . TYR A 1 79 ? 21.919 -15.689 -3.324 1.00 91.00 79 TYR A C 1
ATOM 587 O O . TYR A 1 79 ? 22.874 -15.655 -4.095 1.00 91.00 79 TYR A O 1
ATOM 595 N N . GLY A 1 80 ? 21.112 -16.752 -3.254 1.00 85.81 80 GLY A N 1
ATOM 596 C CA . GLY A 1 80 ? 21.309 -17.982 -4.032 1.00 85.81 80 GLY A CA 1
ATOM 597 C C . GLY A 1 80 ? 20.679 -17.988 -5.431 1.00 85.81 80 GLY A C 1
ATOM 598 O O . GLY A 1 80 ? 20.795 -18.983 -6.146 1.00 85.81 80 GLY A O 1
ATOM 599 N N . VAL A 1 81 ? 19.988 -16.918 -5.840 1.00 91.31 81 VAL A N 1
ATOM 600 C CA . VAL A 1 81 ? 19.311 -16.878 -7.145 1.00 91.31 81 VAL A CA 1
ATOM 601 C C . VAL A 1 81 ? 20.350 -16.765 -8.262 1.00 91.31 81 VAL A C 1
ATOM 603 O O . VAL A 1 81 ? 21.041 -15.755 -8.401 1.00 91.31 81 VAL A O 1
ATOM 606 N N . THR A 1 82 ? 20.448 -17.801 -9.100 1.00 90.31 82 THR A N 1
ATOM 607 C CA . THR A 1 82 ? 21.385 -17.812 -10.232 1.00 90.31 82 THR A CA 1
ATOM 608 C C . THR A 1 82 ? 20.864 -16.917 -11.352 1.00 90.31 82 THR A C 1
ATOM 610 O O . THR A 1 82 ? 19.780 -17.135 -11.891 1.00 90.31 82 THR A O 1
ATOM 613 N N . ARG A 1 83 ? 21.658 -15.919 -11.743 1.00 88.69 83 ARG A N 1
ATOM 614 C CA . ARG A 1 83 ? 21.349 -15.020 -12.862 1.00 88.69 83 ARG A CA 1
ATOM 615 C C . ARG A 1 83 ? 22.165 -15.440 -14.080 1.00 88.69 83 ARG A C 1
ATOM 617 O O . ARG A 1 83 ? 23.371 -15.220 -14.116 1.00 88.69 83 ARG A O 1
ATOM 624 N N . THR A 1 84 ? 21.515 -16.036 -15.077 1.00 92.19 84 THR A N 1
ATOM 625 C CA . THR A 1 84 ? 22.145 -16.400 -16.357 1.00 92.19 84 THR A CA 1
ATOM 626 C C . THR A 1 84 ? 21.557 -15.597 -17.512 1.00 92.19 84 THR A C 1
ATOM 628 O O . THR A 1 84 ? 20.516 -14.948 -17.395 1.00 92.19 84 THR A O 1
ATOM 631 N N . ARG A 1 85 ? 22.220 -15.654 -18.670 1.00 93.62 85 ARG A N 1
ATOM 632 C CA . ARG A 1 85 ? 21.607 -15.243 -19.932 1.00 93.62 85 ARG A CA 1
ATOM 633 C C . ARG A 1 85 ? 20.610 -16.320 -20.364 1.00 93.62 85 ARG A C 1
ATOM 635 O O . ARG A 1 85 ? 21.002 -17.325 -20.948 1.00 93.62 85 ARG A O 1
ATOM 642 N N . ALA A 1 86 ? 19.332 -16.106 -20.073 1.00 92.94 86 ALA A N 1
ATOM 643 C CA . ALA A 1 86 ? 18.266 -16.999 -20.511 1.00 92.94 86 ALA A CA 1
ATOM 644 C C . ALA A 1 86 ? 17.929 -16.754 -21.993 1.00 92.94 86 ALA A C 1
ATOM 646 O O . ALA A 1 86 ? 17.572 -15.640 -22.374 1.00 92.94 86 ALA A O 1
ATOM 647 N N . LEU A 1 87 ? 18.026 -17.802 -22.818 1.00 95.88 87 LEU A N 1
ATOM 648 C CA . LEU A 1 87 ? 17.658 -17.802 -24.246 1.00 95.88 87 LEU A CA 1
ATOM 649 C C . LEU A 1 87 ? 16.477 -18.749 -24.535 1.00 95.88 87 LEU A C 1
ATOM 651 O O . LEU A 1 87 ? 16.346 -19.270 -25.636 1.00 95.88 87 LEU A O 1
ATOM 655 N N . ILE A 1 88 ? 15.633 -19.000 -23.530 1.00 96.31 88 ILE A N 1
ATOM 656 C CA . ILE A 1 88 ? 14.506 -19.946 -23.601 1.00 96.31 88 ILE A CA 1
ATOM 657 C C . ILE A 1 88 ? 13.402 -19.433 -24.543 1.00 96.31 88 ILE A C 1
ATOM 659 O O . ILE A 1 88 ? 12.774 -20.215 -25.253 1.00 96.31 88 ILE A O 1
ATOM 663 N N . GLY A 1 89 ? 13.171 -18.116 -24.569 1.00 94.00 89 GLY A N 1
ATOM 664 C CA . GLY A 1 89 ? 12.088 -17.504 -25.338 1.00 94.00 89 GLY A CA 1
ATOM 665 C C . GLY A 1 89 ? 10.723 -17.707 -24.675 1.00 94.00 89 GLY A C 1
ATOM 666 O O . GLY A 1 89 ? 10.574 -17.463 -23.482 1.00 94.00 89 GLY A O 1
ATOM 667 N N . GLN A 1 90 ? 9.723 -18.131 -25.455 1.00 96.94 90 GLN A N 1
ATOM 668 C CA . GLN A 1 90 ? 8.341 -18.374 -24.999 1.00 96.94 90 GLN A CA 1
ATOM 669 C C . GLN A 1 90 ? 7.630 -17.140 -24.406 1.00 96.94 90 GLN A C 1
ATOM 671 O O . GLN A 1 90 ? 6.856 -17.248 -23.461 1.00 96.94 90 GLN A O 1
ATOM 676 N N . GLY A 1 91 ? 7.883 -15.954 -24.970 1.00 96.94 91 GLY A N 1
ATOM 677 C CA . GLY A 1 91 ? 7.196 -14.714 -24.586 1.00 96.94 91 GLY A CA 1
ATOM 678 C C . GLY A 1 91 ? 7.942 -13.847 -23.570 1.00 96.94 91 GLY A C 1
ATOM 679 O O . GLY A 1 91 ? 7.517 -12.722 -23.324 1.00 96.94 91 GLY A O 1
ATOM 680 N N . TYR A 1 92 ? 9.083 -14.306 -23.044 1.00 96.88 92 TYR A N 1
ATOM 681 C CA . TYR A 1 92 ? 9.957 -13.504 -22.186 1.00 96.88 92 TYR A CA 1
ATOM 682 C C . TYR A 1 92 ? 11.352 -13.379 -22.794 1.00 96.88 92 TYR A C 1
ATOM 684 O O . TYR A 1 92 ? 12.031 -14.368 -23.075 1.00 96.88 92 TYR A O 1
ATOM 692 N N . HIS A 1 93 ? 11.795 -12.136 -22.964 1.00 96.50 93 HIS A N 1
ATOM 693 C CA . HIS A 1 93 ? 13.097 -11.806 -23.527 1.00 96.50 93 HIS A CA 1
ATOM 694 C C . HIS A 1 93 ? 13.792 -10.798 -22.615 1.00 96.50 93 HIS A C 1
ATOM 696 O O . HIS A 1 93 ? 13.202 -9.790 -22.227 1.00 96.50 93 HIS A O 1
ATOM 702 N N . GLY A 1 94 ? 15.045 -11.077 -22.253 1.00 94.19 94 GLY A N 1
ATOM 703 C CA . GLY A 1 94 ? 15.843 -10.142 -21.464 1.00 94.19 94 GLY A CA 1
ATOM 704 C C . GLY A 1 94 ? 16.013 -8.812 -22.199 1.00 94.19 94 GLY A C 1
ATOM 705 O O . GLY A 1 94 ? 16.232 -8.793 -23.408 1.00 94.19 94 GLY A O 1
ATOM 706 N N . THR A 1 95 ? 15.932 -7.706 -21.464 1.00 95.75 95 THR A N 1
ATOM 707 C CA . THR A 1 95 ? 16.099 -6.354 -22.007 1.00 95.75 95 THR A CA 1
ATOM 708 C C . THR A 1 95 ? 16.927 -5.486 -21.067 1.00 95.75 95 THR A C 1
ATOM 710 O O . THR A 1 95 ? 17.019 -5.753 -19.866 1.00 95.75 95 THR A O 1
ATOM 713 N N . LEU A 1 96 ? 17.535 -4.441 -21.620 1.00 96.88 96 LEU A N 1
ATOM 714 C CA . LEU A 1 96 ? 18.185 -3.393 -20.847 1.00 96.88 96 LEU A CA 1
ATOM 715 C C . LEU A 1 96 ? 17.144 -2.318 -20.538 1.00 96.88 96 LEU A C 1
ATOM 717 O O . LEU A 1 96 ? 16.790 -1.528 -21.409 1.00 96.88 96 LEU A O 1
ATOM 721 N N . VAL A 1 97 ? 16.652 -2.290 -19.299 1.00 98.00 97 VAL A N 1
ATOM 722 C CA . VAL A 1 97 ? 15.740 -1.230 -18.847 1.00 98.00 97 VAL A CA 1
ATOM 723 C C . VAL A 1 97 ? 16.535 0.079 -18.742 1.00 98.00 97 VAL A C 1
ATOM 725 O O . VAL A 1 97 ? 17.499 0.122 -17.973 1.00 98.00 97 VAL A O 1
ATOM 728 N N . PRO A 1 98 ? 16.176 1.150 -19.479 1.00 98.62 98 PRO A N 1
ATOM 729 C CA . PRO A 1 98 ? 16.899 2.414 -19.403 1.00 98.62 98 PRO A CA 1
ATOM 730 C C . PRO A 1 98 ? 16.900 2.965 -17.966 1.00 98.62 98 PRO A C 1
ATOM 732 O O . PRO A 1 98 ? 15.818 3.137 -17.394 1.00 98.62 98 PRO A O 1
ATOM 735 N N . PRO A 1 99 ? 18.067 3.296 -17.376 1.00 98.56 99 PRO A N 1
ATOM 736 C CA . PRO A 1 99 ? 18.141 3.736 -15.979 1.00 98.56 99 PRO A CA 1
ATOM 737 C C . PRO A 1 99 ? 17.276 4.962 -15.667 1.00 98.56 99 PRO A C 1
ATOM 739 O O . PRO A 1 99 ? 16.714 5.066 -14.580 1.00 98.56 99 PRO A O 1
ATOM 742 N N . VAL A 1 100 ? 17.116 5.865 -16.641 1.00 98.44 100 VAL A N 1
ATOM 743 C CA . VAL A 1 100 ? 16.259 7.050 -16.502 1.00 98.44 100 VAL A CA 1
ATOM 744 C C . VAL A 1 100 ? 14.779 6.688 -16.332 1.00 98.44 100 VAL A C 1
ATOM 746 O O . VAL A 1 100 ? 14.089 7.360 -15.574 1.00 98.44 100 VAL A O 1
ATOM 749 N N . ILE A 1 101 ? 14.302 5.612 -16.968 1.00 98.56 101 ILE A N 1
ATOM 750 C CA . ILE A 1 101 ? 12.922 5.124 -16.821 1.00 98.56 101 ILE A CA 1
ATOM 751 C C . ILE A 1 101 ? 12.776 4.382 -15.492 1.00 98.56 101 ILE A C 1
ATOM 753 O O . ILE A 1 101 ? 11.839 4.651 -14.743 1.00 98.56 101 ILE A O 1
ATOM 757 N N . LEU A 1 102 ? 13.723 3.493 -15.168 1.00 98.56 102 LEU A N 1
ATOM 758 C CA . LEU A 1 102 ? 13.718 2.745 -13.907 1.00 98.56 102 LEU A CA 1
ATOM 759 C C . LEU A 1 102 ? 13.608 3.693 -12.703 1.00 98.56 102 LEU A C 1
ATOM 761 O O . LEU A 1 102 ? 12.675 3.580 -11.911 1.00 98.56 102 LEU A O 1
ATOM 765 N N . ARG A 1 103 ? 14.508 4.679 -12.618 1.00 98.56 103 ARG A N 1
ATOM 766 C CA . ARG A 1 103 ? 14.619 5.555 -11.447 1.00 98.56 103 ARG A CA 1
ATOM 767 C C . ARG A 1 103 ? 13.477 6.563 -11.315 1.00 98.56 103 ARG A C 1
ATOM 769 O O . ARG A 1 103 ? 13.075 6.868 -10.193 1.00 98.56 103 ARG A O 1
ATOM 776 N N . ASN A 1 104 ? 13.003 7.119 -12.434 1.00 98.44 104 ASN A N 1
ATOM 777 C CA . ASN A 1 104 ? 12.086 8.268 -12.423 1.00 98.44 104 ASN A CA 1
ATOM 778 C C . ASN A 1 104 ? 10.618 7.906 -12.670 1.00 98.44 104 ASN A C 1
ATOM 780 O O . ASN A 1 104 ? 9.757 8.752 -12.425 1.00 98.44 104 ASN A O 1
ATOM 784 N N . LEU A 1 105 ? 10.339 6.681 -13.126 1.00 98.06 105 LEU A N 1
ATOM 785 C CA . LEU A 1 105 ? 8.985 6.182 -13.355 1.00 98.06 105 LEU A CA 1
ATOM 786 C C . LEU A 1 105 ? 8.697 4.974 -12.458 1.00 98.06 105 LEU A C 1
ATOM 788 O O . LEU A 1 105 ? 7.845 5.069 -11.582 1.00 98.06 105 LEU A O 1
ATOM 792 N N . LEU A 1 106 ? 9.432 3.866 -12.611 1.00 98.50 106 LEU A N 1
ATOM 793 C CA . LEU A 1 106 ? 9.119 2.626 -11.884 1.00 98.50 106 LEU A CA 1
ATOM 794 C C . LEU A 1 106 ? 9.380 2.735 -10.372 1.00 98.50 106 LEU A C 1
ATOM 796 O O . LEU A 1 106 ? 8.594 2.238 -9.575 1.00 98.50 106 LEU A O 1
ATOM 800 N N . GLU A 1 107 ? 10.458 3.409 -9.970 1.00 98.50 107 GLU A N 1
ATOM 801 C CA . GLU A 1 107 ? 10.827 3.618 -8.560 1.00 98.50 107 GLU A CA 1
ATOM 802 C C . GLU A 1 107 ? 10.274 4.932 -7.974 1.00 98.50 107 GLU A C 1
ATOM 804 O O . GLU A 1 107 ? 10.624 5.314 -6.856 1.00 98.50 107 GLU A O 1
ATOM 809 N N . ASN A 1 108 ? 9.406 5.643 -8.706 1.00 98.38 108 ASN A N 1
ATOM 810 C CA . ASN A 1 108 ? 8.860 6.933 -8.288 1.00 98.38 108 ASN A CA 1
ATOM 811 C C . ASN A 1 108 ? 7.388 6.817 -7.844 1.00 98.38 108 ASN A C 1
ATOM 813 O O . ASN A 1 108 ? 6.520 6.581 -8.690 1.00 98.38 108 ASN A O 1
ATOM 817 N N . PRO A 1 109 ? 7.061 7.055 -6.557 1.00 98.19 109 PRO A N 1
ATOM 818 C CA . PRO A 1 109 ? 5.689 6.935 -6.064 1.00 98.19 109 PRO A CA 1
ATOM 819 C C . PRO A 1 109 ? 4.698 7.876 -6.755 1.00 98.19 109 PRO A C 1
ATOM 821 O O . PRO A 1 109 ? 3.519 7.540 -6.831 1.00 98.19 109 PRO A O 1
ATOM 824 N N . GLY A 1 110 ? 5.144 8.997 -7.333 1.00 97.88 110 GLY A N 1
ATOM 825 C CA . GLY A 1 110 ? 4.275 9.880 -8.118 1.00 97.88 110 GLY A CA 1
ATOM 826 C C . GLY A 1 110 ? 3.676 9.220 -9.368 1.00 97.88 110 GLY A C 1
ATOM 827 O O . GLY A 1 110 ? 2.654 9.686 -9.862 1.00 97.88 110 GLY A O 1
ATOM 828 N N . TRP A 1 111 ? 4.275 8.127 -9.852 1.00 98.00 111 TRP A N 1
ATOM 829 C CA . TRP A 1 111 ? 3.805 7.387 -11.024 1.00 98.00 111 TRP A CA 1
ATOM 830 C C . TRP A 1 111 ? 3.043 6.105 -10.679 1.00 98.00 111 TRP A C 1
ATOM 832 O O . TRP A 1 111 ? 2.103 5.765 -11.392 1.00 98.00 111 TRP A O 1
ATOM 842 N N . TYR A 1 112 ? 3.407 5.398 -9.601 1.00 97.62 112 TYR A N 1
ATOM 843 C CA . TYR A 1 112 ? 2.816 4.085 -9.293 1.00 97.62 112 TYR A CA 1
ATOM 844 C C . TYR A 1 112 ? 1.766 4.078 -8.175 1.00 97.62 112 TYR A C 1
ATOM 846 O O . TYR A 1 112 ? 1.127 3.051 -7.964 1.00 97.62 112 TYR A O 1
ATOM 854 N N . THR A 1 113 ? 1.581 5.174 -7.431 1.00 98.12 113 THR A N 1
ATOM 855 C CA . THR A 1 113 ? 0.574 5.211 -6.348 1.00 98.12 113 THR A CA 1
ATOM 856 C C . THR A 1 113 ? -0.826 5.574 -6.837 1.00 98.12 113 THR A C 1
ATOM 858 O O . THR A 1 113 ? -1.816 5.185 -6.221 1.00 98.12 113 THR A O 1
ATOM 861 N N . SER A 1 114 ? -0.932 6.306 -7.949 1.00 96.94 114 SER A N 1
ATOM 862 C CA . SER A 1 114 ? -2.225 6.649 -8.541 1.00 96.94 114 SER A CA 1
ATOM 863 C C . SER A 1 114 ? -2.902 5.426 -9.162 1.00 96.94 114 SER A C 1
ATOM 865 O O . SER A 1 114 ? -2.233 4.561 -9.722 1.00 96.94 114 SER A O 1
ATOM 867 N N . TYR A 1 115 ? -4.235 5.389 -9.127 1.00 96.94 115 TYR A N 1
ATOM 868 C CA . TYR A 1 115 ? -5.024 4.324 -9.747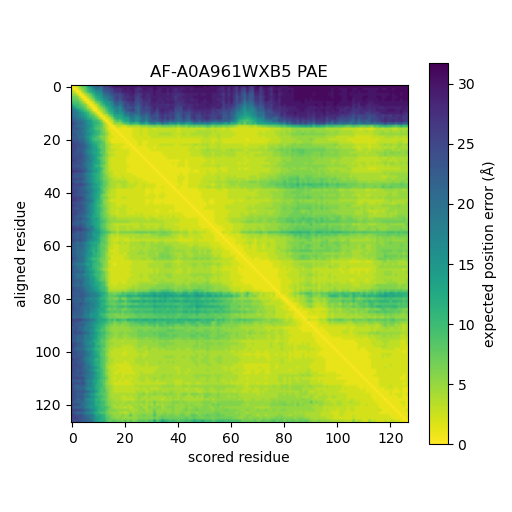 1.00 96.94 115 TYR A CA 1
ATOM 869 C C . TYR A 1 115 ? -5.576 4.741 -11.123 1.00 96.94 115 TYR A C 1
ATOM 871 O O . TYR A 1 115 ? -5.152 5.744 -11.716 1.00 96.94 115 TYR A O 1
ATOM 879 N N . THR A 1 116 ? -6.541 3.966 -11.623 1.00 97.88 116 THR A N 1
ATOM 880 C CA . THR A 1 116 ? -7.298 4.230 -12.853 1.00 97.88 116 THR A CA 1
ATOM 881 C C . THR A 1 116 ? -7.696 5.711 -12.944 1.00 97.88 116 THR A C 1
ATOM 883 O O . THR A 1 116 ? -8.221 6.260 -11.969 1.00 97.88 116 THR A O 1
ATOM 886 N N . PRO A 1 117 ? -7.436 6.390 -14.076 1.00 96.94 117 PRO A N 1
ATOM 887 C CA . PRO A 1 117 ? -7.625 7.832 -14.214 1.00 96.94 117 PRO A CA 1
ATOM 888 C C . PRO A 1 117 ? -9.101 8.227 -14.410 1.00 96.94 117 PRO A C 1
ATOM 890 O O . PRO A 1 117 ? -9.470 8.825 -15.414 1.00 96.94 117 PRO A O 1
ATOM 893 N N . TYR A 1 118 ? -9.956 7.926 -13.426 1.00 97.75 118 TYR A N 1
ATOM 894 C CA . TYR A 1 118 ? -11.378 8.303 -13.429 1.00 97.75 118 TYR A CA 1
ATOM 895 C C . TYR A 1 118 ? -11.617 9.821 -13.354 1.00 97.75 118 TYR A C 1
ATOM 897 O O . TYR A 1 118 ? -12.713 10.278 -13.659 1.00 97.75 118 TYR A O 1
ATOM 905 N N . GLN A 1 119 ? -10.624 10.591 -12.901 1.00 98.06 119 GLN A N 1
ATOM 906 C CA . GLN A 1 119 ? -10.669 12.054 -12.798 1.00 98.06 119 GLN A CA 1
ATOM 907 C C . GLN A 1 119 ? -9.652 12.653 -13.781 1.00 98.06 119 GLN A C 1
ATOM 909 O O . GLN A 1 119 ? -8.464 12.756 -13.438 1.00 98.06 119 GLN A O 1
ATOM 914 N N . PRO A 1 120 ? -10.062 12.961 -15.025 1.00 97.00 120 PRO A N 1
ATOM 915 C CA . PRO A 1 120 ? -9.135 13.328 -16.086 1.00 97.00 120 PRO A CA 1
ATOM 916 C C . PRO A 1 120 ? -8.406 14.650 -15.842 1.00 97.00 120 PRO A C 1
ATOM 918 O O . PRO A 1 120 ? -7.232 14.754 -16.199 1.00 97.00 120 PRO A O 1
ATOM 921 N N . GLU A 1 121 ? -9.036 15.621 -15.183 1.00 98.25 121 GLU A N 1
ATOM 922 C CA . GLU A 1 121 ? -8.494 16.958 -14.898 1.00 98.25 121 GLU A CA 1
ATOM 923 C C . GLU A 1 121 ? -7.195 16.900 -14.082 1.00 98.25 121 GLU A C 1
ATOM 925 O O . GLU A 1 121 ? -6.330 17.761 -14.218 1.00 98.25 121 GLU A O 1
ATOM 930 N N . ILE A 1 122 ? -7.032 15.850 -13.272 1.00 96.31 122 ILE A N 1
ATOM 931 C CA . ILE A 1 122 ? -5.861 15.616 -12.415 1.00 96.31 122 ILE A CA 1
ATOM 932 C C . ILE A 1 122 ? -5.061 14.369 -12.825 1.00 96.31 122 ILE A C 1
ATOM 934 O O . ILE A 1 122 ? -4.237 13.872 -12.058 1.00 96.31 122 ILE A O 1
ATOM 938 N N . SER A 1 123 ? -5.306 13.827 -14.023 1.00 97.56 123 SER A N 1
ATOM 939 C CA . SER A 1 123 ? -4.682 12.576 -14.484 1.00 97.56 123 SER A CA 1
ATOM 940 C C . SER A 1 123 ? -4.043 12.652 -15.872 1.00 97.56 123 SER A C 1
ATOM 942 O O . SER A 1 123 ? -3.545 11.635 -16.347 1.00 97.56 123 SER A O 1
ATOM 944 N N . GLN A 1 124 ? -3.993 13.835 -16.495 1.00 97.50 124 GLN A N 1
ATOM 945 C CA . GLN A 1 124 ? -3.492 14.031 -17.867 1.00 97.50 124 GLN A CA 1
ATOM 946 C C . GLN A 1 124 ? -2.085 13.468 -18.123 1.00 97.50 124 GLN A C 1
ATOM 948 O O . GLN A 1 124 ? -1.784 13.084 -19.240 1.00 97.50 124 GLN A O 1
ATOM 953 N N . GLY A 1 125 ? -1.221 13.386 -17.105 1.00 96.81 125 GLY A N 1
ATOM 954 C CA . GLY A 1 125 ? 0.128 12.835 -17.276 1.00 96.81 125 GLY A CA 1
ATOM 955 C C . GLY A 1 125 ? 0.176 11.334 -17.600 1.00 96.81 125 GLY A C 1
ATOM 956 O O . GLY A 1 125 ? 1.168 10.886 -18.167 1.00 96.81 125 GLY A O 1
ATOM 957 N N . ARG A 1 126 ? -0.860 10.562 -17.235 1.00 96.06 126 ARG A N 1
ATOM 958 C CA . ARG A 1 126 ? -0.935 9.100 -17.448 1.00 96.06 126 ARG A CA 1
ATOM 959 C C . ARG A 1 126 ? -2.131 8.642 -18.297 1.00 96.06 126 ARG A C 1
ATOM 961 O O . ARG A 1 126 ? -2.283 7.436 -18.476 1.00 96.06 126 ARG A O 1
ATOM 968 N N . LEU A 1 127 ? -2.998 9.573 -18.712 1.00 94.06 127 LEU A N 1
ATOM 969 C CA . LEU A 1 127 ? -4.098 9.339 -19.659 1.00 94.06 127 LEU A CA 1
ATOM 970 C C . LEU A 1 127 ? -3.556 9.232 -21.083 1.00 94.06 127 LEU A C 1
ATOM 972 O O . LEU A 1 127 ? -4.083 8.373 -21.821 1.00 94.06 127 LEU A O 1
#

Radius of gyration: 23.65 Å; Cα contacts (8 Å, |Δi|>4): 39; chains: 1; bounding box: 55×37×63 Å

Sequence (127 aa):
MTAGISDNRLTANADHFENRHIGPNAGETREMLAAIGVPSMETLISKTVPASIRLDRPLAIPDGIGEQAALSELRSRLYGVTRTRALIGQGYHGTLVPPVILRNLLENPGWYTSYTPYQPEISQGRL

pLDDT: mean 89.71, std 17.36, range [30.72, 98.62]

Secondary structure (DSSP, 8-state):
-------GGGTTTTT-THHHH--S-HHHHHHHHHHTT-S-HHHHHHHHS-GGGS-SS----PPP--HHHHHHHHHHHHTT---------TT-------HHHIIIIIT-HHHHS--S---GGGTTTT-